Protein AF-A0A7L4RGP7-F1 (afdb_monomer_lite)

Foldseek 3Di:
DPPVVVVVVVPPDPPPPPPPPPVDDPDPVLVVVLVVLVVLLVVLLVVLVVVVVVLVVVQVVCCVPPVDHPDVVSVVQSVVQVVLVVCSVVVVDPDDRDSDGD

Sequence (102 aa):
MKKASQEAELVSVKTVQVDVQSEEKASRVELLVRLVYWIPLCIVQAVLGIILVILWLVNLVTILVLGKRVGMDLVKKYWQYKAKMECYYLLMTDERPPIMPE

Secondary structure (DSSP, 8-state):
--HHHHHHHHTS-----------S---HHHHHHHHHHHHHHHHHHHHHHHHHHHHHHHHHHHHHHHS----HHHHHHHHHHHHHHHHHHTTS--SPPPSS--

Structure (mmCIF, N/CA/C/O backbone):
data_AF-A0A7L4RGP7-F1
#
_entry.id   AF-A0A7L4RGP7-F1
#
loop_
_atom_site.group_PDB
_atom_site.id
_atom_site.type_symbol
_atom_site.label_atom_id
_atom_site.label_alt_id
_atom_site.label_comp_id
_atom_site.label_asym_id
_atom_site.label_entity_id
_atom_site.label_seq_id
_atom_site.pdbx_PDB_ins_code
_atom_site.Cartn_x
_atom_site.Cartn_y
_atom_site.Cartn_z
_atom_site.occupancy
_atom_site.B_iso_or_equiv
_atom_site.auth_seq_id
_atom_site.auth_comp_id
_atom_site.auth_asym_id
_atom_site.auth_atom_id
_atom_site.pdbx_PDB_model_num
ATOM 1 N N . MET A 1 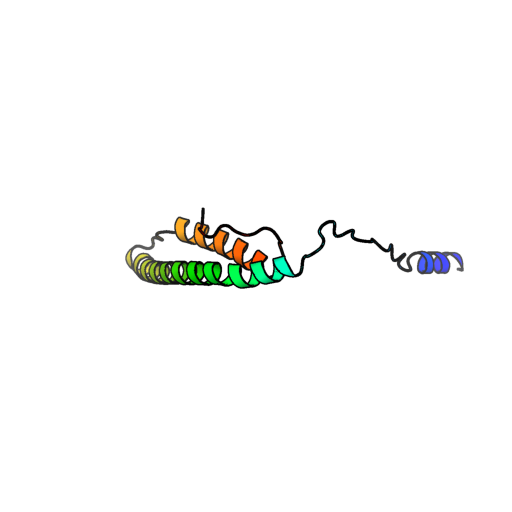1 ? 27.987 -19.276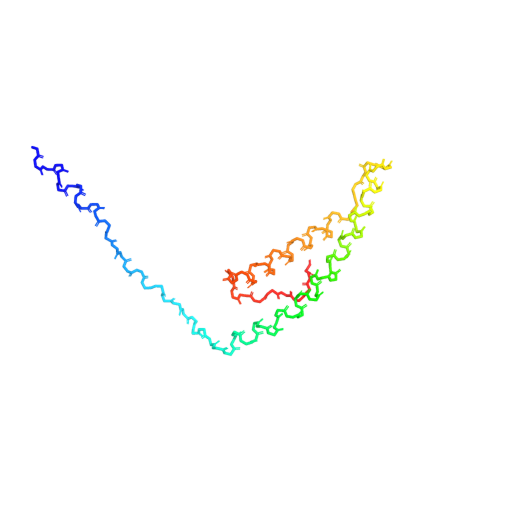 55.974 1.00 51.12 1 MET A N 1
ATOM 2 C CA . MET A 1 1 ? 27.425 -19.765 54.692 1.00 51.12 1 MET A CA 1
ATOM 3 C C . MET A 1 1 ? 25.923 -19.502 54.494 1.00 51.12 1 MET A C 1
ATOM 5 O O . MET A 1 1 ? 25.466 -19.652 53.376 1.00 51.12 1 MET A O 1
ATOM 9 N N . LYS A 1 2 ? 25.140 -19.071 55.503 1.00 51.75 2 LYS A N 1
ATOM 10 C CA . LYS A 1 2 ? 23.676 -18.881 55.355 1.00 51.75 2 LYS A CA 1
ATOM 11 C C . LYS A 1 2 ? 23.224 -17.557 54.703 1.00 51.75 2 LYS A C 1
ATOM 13 O O . LYS A 1 2 ? 22.069 -17.453 54.321 1.00 51.75 2 LYS A O 1
ATOM 18 N N . LYS A 1 3 ? 24.114 -16.565 54.553 1.00 54.19 3 LYS A N 1
ATOM 19 C CA . LYS A 1 3 ? 23.771 -15.235 54.002 1.00 54.19 3 LYS A CA 1
ATOM 20 C C . LYS A 1 3 ? 23.601 -15.214 52.474 1.00 54.19 3 LYS A C 1
ATOM 22 O O . LYS A 1 3 ? 22.736 -14.509 51.985 1.00 54.19 3 LYS A O 1
ATOM 27 N N . ALA A 1 4 ? 24.346 -16.045 51.739 1.00 56.09 4 ALA A N 1
ATOM 28 C CA . ALA A 1 4 ? 24.263 -16.114 50.273 1.00 56.09 4 ALA A CA 1
ATOM 29 C C . ALA A 1 4 ? 22.988 -16.818 49.765 1.00 56.09 4 ALA A C 1
ATOM 31 O O . ALA A 1 4 ? 22.547 -16.578 48.648 1.00 56.09 4 ALA A O 1
ATOM 32 N N . SER A 1 5 ? 22.371 -17.665 50.598 1.00 54.56 5 SER A N 1
ATOM 33 C CA . SER A 1 5 ? 21.136 -18.374 50.239 1.00 54.56 5 SER A CA 1
ATOM 34 C C . SER A 1 5 ? 19.893 -17.481 50.321 1.00 54.56 5 SER A C 1
ATOM 36 O O . SER A 1 5 ? 18.918 -17.767 49.641 1.00 54.56 5 SER A O 1
ATOM 38 N N . GLN A 1 6 ? 19.924 -16.407 51.124 1.00 54.28 6 GLN A N 1
ATOM 39 C CA . GLN A 1 6 ? 18.804 -15.463 51.257 1.00 54.28 6 GLN A CA 1
ATOM 40 C C . GLN A 1 6 ? 18.777 -14.413 50.137 1.00 54.28 6 GLN A C 1
ATOM 42 O O . GLN A 1 6 ? 17.707 -13.946 49.761 1.00 54.28 6 GLN A O 1
ATOM 47 N N . GLU A 1 7 ? 19.931 -14.071 49.560 1.00 53.81 7 GLU A N 1
ATOM 48 C CA . GLU A 1 7 ? 19.996 -13.167 48.403 1.00 53.81 7 GLU A CA 1
ATOM 49 C C . GLU A 1 7 ? 19.519 -13.852 47.113 1.00 53.81 7 GLU A C 1
ATOM 51 O O . GLU A 1 7 ? 18.923 -13.202 46.260 1.00 53.81 7 GLU A O 1
ATOM 56 N N . ALA A 1 8 ? 19.690 -15.175 47.001 1.00 54.44 8 ALA A N 1
ATOM 57 C CA . ALA A 1 8 ? 19.202 -15.960 45.866 1.00 54.44 8 ALA A CA 1
ATOM 58 C C . ALA A 1 8 ? 17.666 -16.115 45.840 1.00 54.44 8 ALA A C 1
ATOM 60 O O . ALA A 1 8 ? 17.086 -16.274 44.769 1.00 54.44 8 ALA A O 1
ATOM 61 N N . GLU A 1 9 ? 16.999 -16.028 46.996 1.00 52.62 9 GLU A N 1
ATOM 62 C CA . GLU A 1 9 ? 15.535 -16.128 47.110 1.00 52.62 9 GLU A CA 1
ATOM 63 C C . GLU A 1 9 ? 14.841 -14.762 46.932 1.00 52.62 9 GLU A C 1
ATOM 65 O O . GLU A 1 9 ? 13.732 -14.687 46.410 1.00 52.62 9 GLU A O 1
ATOM 70 N N . LEU A 1 10 ? 15.520 -13.653 47.260 1.00 51.41 10 LEU A N 1
ATOM 71 C CA . LEU A 1 10 ? 15.007 -12.287 47.058 1.00 51.41 10 LEU A CA 1
ATOM 72 C C . LEU A 1 10 ? 14.997 -11.827 45.588 1.00 51.41 10 LEU A C 1
ATOM 74 O O . LEU A 1 10 ? 14.322 -10.852 45.259 1.00 51.41 10 LEU A O 1
ATOM 78 N N . VAL A 1 11 ? 15.693 -12.541 44.698 1.00 58.59 11 VAL A N 1
ATOM 79 C CA . VAL A 1 11 ? 15.647 -12.337 43.235 1.00 58.59 11 VAL A CA 1
ATOM 80 C C . VAL A 1 11 ? 14.598 -13.252 42.576 1.00 58.59 11 VAL A C 1
ATOM 82 O O . VAL A 1 11 ? 14.477 -13.306 41.354 1.00 58.59 11 VAL A O 1
ATOM 85 N N . SER A 1 12 ? 13.766 -13.939 43.369 1.00 49.06 12 SER A N 1
ATOM 86 C CA . SER A 1 12 ? 12.546 -14.594 42.891 1.00 49.06 12 SER A CA 1
ATOM 87 C C . SER A 1 12 ? 11.499 -13.542 42.513 1.00 49.06 12 SER A C 1
ATOM 89 O O . SER A 1 12 ? 10.595 -13.227 43.281 1.00 49.06 12 SER A O 1
ATOM 91 N N . VAL A 1 13 ? 11.678 -12.970 41.321 1.00 62.44 13 VAL A N 1
ATOM 92 C CA . VAL A 1 13 ? 10.663 -12.413 40.416 1.00 62.44 13 VAL A CA 1
ATOM 93 C C . VAL A 1 13 ? 9.422 -11.886 41.138 1.00 62.44 13 VAL A C 1
ATOM 95 O O . VAL A 1 13 ? 8.367 -12.518 41.167 1.00 62.44 13 VAL A O 1
ATOM 98 N N . LYS A 1 14 ? 9.531 -10.684 41.705 1.00 55.56 14 LYS A N 1
ATOM 99 C CA . LYS A 1 14 ? 8.358 -9.904 42.091 1.00 55.56 14 LYS A CA 1
ATOM 100 C C . LYS A 1 14 ? 7.598 -9.589 40.801 1.00 55.56 14 LYS A C 1
ATOM 102 O O . LYS A 1 14 ? 7.946 -8.648 40.092 1.00 55.56 14 LYS A O 1
ATOM 107 N N . THR A 1 15 ? 6.615 -10.416 40.457 1.00 57.88 15 THR A N 1
ATOM 108 C CA . THR A 1 15 ? 5.702 -10.194 39.336 1.00 57.88 15 THR A CA 1
ATOM 109 C C . THR A 1 15 ? 4.826 -9.002 39.688 1.00 57.88 15 THR A C 1
ATOM 111 O O . THR A 1 15 ? 3.735 -9.120 40.242 1.00 57.88 15 THR A O 1
ATOM 114 N N . VAL A 1 16 ? 5.358 -7.808 39.435 1.00 68.69 16 VAL A N 1
ATOM 115 C CA . VAL A 1 16 ? 4.579 -6.578 39.492 1.00 68.69 16 VAL A CA 1
ATOM 116 C C . VAL A 1 16 ? 3.502 -6.736 38.432 1.00 68.69 16 VAL A C 1
ATOM 118 O O . VAL A 1 16 ? 3.799 -6.751 37.239 1.00 68.69 16 VAL A O 1
ATOM 121 N N . GLN A 1 17 ? 2.263 -6.936 38.880 1.00 47.66 17 GLN A N 1
ATOM 122 C CA . GLN A 1 17 ? 1.107 -6.904 38.003 1.00 47.66 17 GLN A CA 1
ATOM 123 C C . GLN A 1 17 ? 0.960 -5.468 37.519 1.00 47.66 17 GLN A C 1
ATOM 125 O O . GLN A 1 17 ? 0.399 -4.612 38.199 1.00 47.66 17 GLN A O 1
ATOM 130 N N . VAL A 1 18 ? 1.579 -5.196 36.375 1.00 69.56 18 VAL A N 1
ATOM 131 C CA . VAL A 1 18 ? 1.335 -3.981 35.618 1.00 69.56 18 VAL A CA 1
ATOM 132 C C . VAL A 1 18 ? -0.011 -4.202 34.952 1.00 69.56 18 VAL A C 1
ATOM 134 O O . VAL A 1 18 ? -0.105 -4.854 33.914 1.00 69.56 18 VAL A O 1
ATOM 137 N N . ASP A 1 19 ? -1.058 -3.718 35.610 1.00 55.91 19 ASP A N 1
ATOM 138 C CA . ASP A 1 19 ? -2.363 -3.555 34.990 1.00 55.91 19 ASP A CA 1
ATOM 139 C C . ASP A 1 19 ? -2.190 -2.487 33.905 1.00 55.91 19 ASP A C 1
ATOM 141 O O . ASP A 1 19 ? -2.145 -1.284 34.173 1.00 55.91 19 ASP A O 1
ATOM 145 N N . VAL A 1 20 ? -1.931 -2.945 32.678 1.00 67.38 20 VAL A N 1
ATOM 146 C CA . VAL A 1 20 ? -1.891 -2.084 31.500 1.00 67.38 20 VAL A CA 1
ATOM 147 C C . VAL A 1 20 ? -3.333 -1.670 31.256 1.00 67.38 20 VAL A C 1
ATOM 149 O O . VAL A 1 20 ? -4.096 -2.388 30.611 1.00 67.38 20 VAL A O 1
ATOM 152 N N . GLN A 1 21 ? -3.711 -0.532 31.833 1.00 49.81 21 GLN A N 1
ATOM 153 C CA . GLN A 1 21 ? -4.957 0.155 31.528 1.00 49.81 21 GLN A CA 1
ATOM 154 C C . GLN A 1 21 ? -4.968 0.455 30.029 1.00 49.81 21 GLN A C 1
ATOM 156 O O . GLN A 1 21 ? -4.325 1.384 29.545 1.00 49.81 21 GLN A O 1
ATOM 161 N N . SER A 1 22 ? -5.642 -0.404 29.271 1.00 55.22 22 SER A N 1
ATOM 162 C CA . SER A 1 22 ? -5.968 -0.151 27.876 1.00 55.22 22 SER A CA 1
ATOM 163 C C . SER A 1 22 ? -7.116 0.857 27.889 1.00 55.22 22 SER A C 1
ATOM 165 O O . SER A 1 22 ? -8.272 0.500 28.106 1.00 55.22 22 SER A O 1
ATOM 167 N N . GLU A 1 23 ? -6.763 2.138 27.784 1.00 5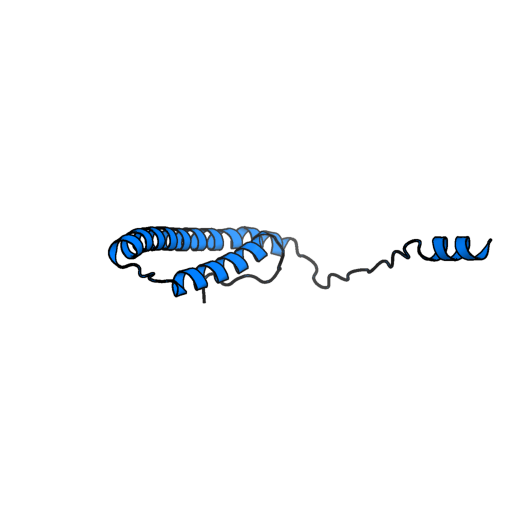6.41 23 GLU A N 1
ATOM 168 C CA . GLU A 1 23 ? -7.670 3.287 27.928 1.00 56.41 23 GLU A CA 1
ATOM 169 C C . GLU A 1 23 ? -8.807 3.282 26.877 1.00 56.41 23 GLU A C 1
ATOM 171 O O . GLU A 1 23 ? -9.874 3.856 27.099 1.00 56.41 23 GLU A O 1
ATOM 176 N N . GLU A 1 24 ? -8.637 2.582 25.748 1.00 62.09 24 GLU A N 1
ATOM 177 C CA . GLU A 1 24 ? -9.662 2.454 24.710 1.00 62.09 24 GLU A CA 1
ATOM 178 C C . GLU A 1 24 ? -10.424 1.127 24.808 1.00 62.09 24 GLU A C 1
ATOM 180 O O . GLU A 1 24 ? -9.918 0.039 24.532 1.00 62.09 24 GLU A O 1
ATOM 185 N N . LYS A 1 25 ? -11.717 1.216 25.149 1.00 58.78 25 LYS A N 1
ATOM 186 C CA . LYS A 1 25 ? -12.663 0.109 24.972 1.00 58.78 25 LYS A CA 1
ATOM 187 C C . LYS A 1 25 ? -12.712 -0.271 23.492 1.00 58.78 25 LYS A C 1
ATOM 189 O O . LYS A 1 25 ? -13.437 0.364 22.730 1.00 58.78 25 LYS A O 1
ATOM 194 N N . ALA A 1 26 ? -12.028 -1.351 23.118 1.00 60.03 26 ALA A N 1
ATOM 195 C CA . ALA A 1 26 ? -12.153 -1.975 21.805 1.00 60.03 26 ALA A CA 1
ATOM 196 C C . ALA A 1 26 ? -13.630 -2.301 21.519 1.00 60.03 26 ALA A C 1
ATOM 198 O O . ALA A 1 26 ? -14.204 -3.275 22.022 1.00 60.03 26 ALA A O 1
ATOM 199 N N . SER A 1 27 ? -14.284 -1.444 20.737 1.00 71.62 27 SER A N 1
ATOM 200 C CA . SER A 1 27 ? -15.674 -1.637 20.352 1.00 71.62 27 SER A CA 1
ATOM 201 C C . SER A 1 27 ? -15.736 -2.706 19.269 1.00 71.62 27 SER A C 1
ATOM 203 O O . SER A 1 27 ? -15.032 -2.636 18.265 1.00 71.62 27 SER A O 1
ATOM 205 N N . ARG A 1 28 ? -16.631 -3.691 19.411 1.00 76.75 28 ARG A N 1
ATOM 206 C CA . ARG A 1 28 ? -16.839 -4.736 18.385 1.00 76.75 28 ARG A CA 1
ATOM 207 C C . ARG A 1 28 ? -17.187 -4.147 17.012 1.00 76.75 28 ARG A C 1
ATOM 209 O O . ARG A 1 28 ? -16.917 -4.762 15.988 1.00 76.75 28 ARG A O 1
ATOM 216 N N . VAL A 1 29 ? -17.769 -2.948 16.999 1.00 79.00 29 VAL A N 1
ATOM 217 C CA . VAL A 1 29 ? -18.091 -2.196 15.781 1.00 79.00 29 VAL A CA 1
ATOM 218 C C . VAL A 1 29 ? -16.822 -1.753 15.052 1.00 79.00 29 VAL A C 1
ATOM 220 O O . VAL A 1 29 ? -16.773 -1.791 13.827 1.00 79.00 29 VAL A O 1
ATOM 223 N N . GLU A 1 30 ? -15.772 -1.389 15.782 1.00 79.62 30 GLU A N 1
ATOM 224 C CA . GLU A 1 30 ? -14.506 -0.966 15.190 1.00 79.62 30 GLU A CA 1
ATOM 225 C C . GLU A 1 30 ? -13.793 -2.113 14.469 1.00 79.62 30 GLU A C 1
ATOM 227 O O . GLU A 1 30 ? -13.230 -1.912 13.393 1.00 79.62 30 GLU A O 1
ATOM 232 N N . LEU A 1 31 ? -13.914 -3.338 14.989 1.00 80.31 31 LEU A N 1
ATOM 233 C CA . LEU A 1 31 ? -13.435 -4.541 14.304 1.00 80.31 31 LEU A CA 1
ATOM 234 C C . LEU A 1 31 ? -14.157 -4.769 12.967 1.00 80.31 31 LEU A C 1
ATOM 236 O O . LEU A 1 31 ? -13.515 -5.119 11.978 1.00 80.31 31 LEU A O 1
ATOM 240 N N . LEU A 1 32 ? -15.473 -4.528 12.904 1.00 84.19 32 LEU A N 1
ATOM 241 C CA . LEU A 1 32 ? -16.228 -4.631 11.648 1.00 84.19 32 LEU A CA 1
ATOM 242 C C . LEU A 1 32 ? -15.790 -3.568 10.639 1.00 84.19 32 LEU A C 1
ATOM 244 O O . LEU A 1 32 ? -15.586 -3.878 9.466 1.00 84.19 32 LEU A O 1
ATOM 248 N N . VAL A 1 33 ? -15.595 -2.327 11.093 1.00 85.62 33 VAL A N 1
ATOM 249 C CA . VAL A 1 33 ? -15.085 -1.247 10.238 1.00 85.62 33 VAL A CA 1
ATOM 250 C C . VAL A 1 33 ? -13.681 -1.578 9.728 1.00 85.62 33 VAL A C 1
ATOM 252 O O . VAL A 1 33 ? -13.422 -1.387 8.544 1.00 85.62 33 VAL A O 1
ATOM 255 N N . ARG A 1 34 ? -12.804 -2.142 10.571 1.00 85.12 34 ARG A N 1
ATOM 256 C CA . ARG A 1 34 ? -11.461 -2.606 10.177 1.00 85.12 34 ARG A CA 1
ATOM 257 C C . ARG A 1 34 ? -11.522 -3.665 9.072 1.00 85.12 34 ARG A C 1
ATOM 259 O O . ARG A 1 34 ? -10.767 -3.572 8.107 1.00 85.12 34 ARG A O 1
ATOM 266 N N . LEU A 1 35 ? -12.452 -4.620 9.163 1.00 84.38 35 LEU A N 1
ATOM 267 C CA . LEU A 1 35 ? -12.633 -5.664 8.147 1.00 84.38 35 LEU A CA 1
ATOM 268 C C . LEU A 1 35 ? -13.080 -5.094 6.792 1.00 84.38 35 LEU A C 1
ATOM 270 O O . LEU A 1 35 ? -12.615 -5.534 5.745 1.00 84.38 35 LEU A O 1
ATOM 274 N N . VAL A 1 36 ? -13.962 -4.091 6.797 1.00 88.69 36 VAL A N 1
ATOM 275 C CA . VAL A 1 36 ? -14.383 -3.411 5.561 1.00 88.69 36 VAL A CA 1
ATOM 276 C C . VAL A 1 36 ? -13.258 -2.527 5.017 1.00 88.69 36 VAL A C 1
ATOM 278 O O . VAL A 1 36 ? -13.046 -2.490 3.808 1.00 88.69 36 VAL A O 1
ATOM 281 N N . TYR A 1 37 ? -12.503 -1.855 5.892 1.00 86.88 37 TYR A N 1
ATOM 282 C CA . TYR A 1 37 ? -11.405 -0.954 5.525 1.00 86.88 37 TYR A CA 1
ATOM 283 C C . TYR A 1 37 ? -10.186 -1.678 4.932 1.00 86.88 37 TYR A C 1
ATOM 285 O O . TYR A 1 37 ? -9.470 -1.110 4.111 1.00 86.88 37 TYR A O 1
ATOM 293 N N . TRP A 1 38 ? -9.987 -2.954 5.267 1.00 83.69 38 TRP A N 1
ATOM 294 C CA . TRP A 1 38 ? -9.017 -3.830 4.600 1.00 83.69 38 TRP A CA 1
ATOM 295 C C . TRP A 1 38 ? -9.206 -3.841 3.078 1.00 83.69 38 TRP A C 1
ATOM 297 O O . TRP A 1 38 ? -8.233 -3.820 2.327 1.00 83.69 38 TRP A O 1
ATOM 307 N N . ILE A 1 39 ? -10.457 -3.900 2.603 1.00 88.94 39 ILE A N 1
ATOM 308 C CA . ILE A 1 39 ? -10.778 -4.153 1.189 1.00 88.94 39 ILE A CA 1
ATOM 309 C C . ILE A 1 39 ? -10.203 -3.065 0.274 1.00 88.94 39 ILE A C 1
ATOM 311 O O . ILE A 1 39 ? -9.458 -3.414 -0.647 1.00 88.94 39 ILE A O 1
ATOM 315 N N . PRO A 1 40 ? -10.472 -1.764 0.505 1.00 89.00 40 PRO A N 1
ATOM 316 C CA . PRO A 1 40 ? -9.882 -0.712 -0.313 1.00 89.00 40 PRO A CA 1
ATOM 317 C C . PRO A 1 40 ? -8.353 -0.681 -0.209 1.00 89.00 40 PRO A C 1
ATOM 319 O O . PRO A 1 40 ? -7.697 -0.485 -1.230 1.00 89.00 40 PRO A O 1
ATOM 322 N N . LEU A 1 41 ? -7.776 -0.936 0.971 1.00 87.69 41 LEU A N 1
ATOM 323 C CA . LEU A 1 41 ? -6.321 -0.995 1.148 1.00 87.69 41 LEU A CA 1
ATOM 324 C C . LEU A 1 41 ? -5.678 -2.063 0.257 1.00 87.69 41 LEU A C 1
ATOM 326 O O . LEU A 1 41 ? -4.726 -1.777 -0.468 1.00 87.69 41 LEU A O 1
ATOM 330 N N . CYS A 1 42 ? -6.226 -3.280 0.258 1.00 87.88 42 CYS A N 1
ATOM 331 C CA . CYS A 1 42 ? -5.717 -4.368 -0.574 1.00 87.88 42 CYS A CA 1
ATOM 332 C C . CYS A 1 42 ? -5.809 -4.045 -2.069 1.00 87.88 42 CYS A C 1
ATOM 334 O O . CYS A 1 42 ? -4.886 -4.365 -2.819 1.00 87.88 42 CYS A O 1
ATOM 336 N N . ILE A 1 43 ? -6.888 -3.387 -2.506 1.00 90.94 43 ILE A N 1
ATOM 337 C CA . ILE A 1 43 ? -7.055 -2.972 -3.905 1.00 90.94 43 ILE A CA 1
ATOM 338 C C . ILE A 1 43 ? -5.977 -1.954 -4.291 1.00 90.94 43 ILE A C 1
ATOM 340 O O . ILE A 1 43 ? -5.299 -2.134 -5.304 1.00 90.94 43 ILE A O 1
ATOM 344 N N . VAL A 1 44 ? -5.766 -0.917 -3.475 1.00 90.19 44 VAL A N 1
ATOM 345 C CA . VAL A 1 44 ? -4.729 0.092 -3.740 1.00 90.19 44 VAL A CA 1
ATOM 346 C C . VAL A 1 44 ? -3.340 -0.545 -3.744 1.00 90.19 44 VAL A C 1
ATOM 348 O O . VAL A 1 44 ? -2.547 -0.297 -4.655 1.00 90.19 44 VAL A O 1
ATOM 351 N N . GLN A 1 45 ? -3.054 -1.423 -2.780 1.00 88.62 45 GLN A N 1
ATOM 352 C CA . GLN A 1 45 ? -1.788 -2.147 -2.715 1.00 88.62 45 GLN A CA 1
ATOM 353 C C . GLN A 1 45 ? -1.536 -2.986 -3.970 1.00 88.62 45 GLN A C 1
ATOM 355 O O . GLN A 1 45 ? -0.407 -3.015 -4.463 1.00 88.62 45 GLN A O 1
ATOM 360 N N . ALA A 1 46 ? -2.566 -3.657 -4.492 1.00 90.25 46 ALA A N 1
ATOM 361 C CA . ALA A 1 46 ? -2.461 -4.465 -5.701 1.00 90.25 46 ALA A CA 1
ATOM 362 C C . ALA A 1 46 ? -2.110 -3.602 -6.922 1.00 90.25 46 ALA A C 1
ATOM 364 O O . ALA A 1 46 ? -1.180 -3.932 -7.658 1.00 90.25 46 ALA A O 1
ATOM 365 N N . VAL A 1 47 ? -2.788 -2.463 -7.099 1.00 92.12 47 VAL A N 1
ATOM 366 C CA . VAL A 1 47 ? -2.516 -1.527 -8.204 1.00 92.12 47 VAL A CA 1
ATOM 367 C C . VAL A 1 47 ? -1.092 -0.977 -8.122 1.00 92.12 47 VAL A C 1
ATOM 369 O O . VAL A 1 47 ? -0.348 -1.026 -9.102 1.00 92.12 47 VAL A O 1
ATOM 372 N N . LEU A 1 48 ? -0.673 -0.508 -6.943 1.00 89.62 48 LEU A N 1
ATOM 373 C CA . LEU A 1 48 ? 0.689 -0.013 -6.738 1.00 89.62 48 LEU A CA 1
ATOM 374 C C . LEU A 1 48 ? 1.741 -1.117 -6.932 1.00 89.62 48 LEU A C 1
ATOM 376 O O . LEU A 1 48 ? 2.813 -0.860 -7.477 1.00 89.62 48 LEU A O 1
ATOM 380 N N . GLY A 1 49 ? 1.429 -2.354 -6.539 1.00 89.88 49 GLY A N 1
ATOM 381 C CA . GLY A 1 49 ? 2.281 -3.519 -6.765 1.00 89.88 49 GLY A CA 1
ATOM 382 C C . GLY A 1 49 ? 2.519 -3.790 -8.251 1.00 89.88 49 GLY A C 1
ATOM 383 O O . GLY A 1 49 ? 3.661 -3.997 -8.654 1.00 89.88 49 GLY A O 1
ATOM 384 N N . ILE A 1 50 ? 1.475 -3.707 -9.083 1.00 93.12 50 ILE A N 1
ATOM 385 C CA . ILE A 1 50 ? 1.595 -3.855 -10.545 1.00 93.12 50 ILE A CA 1
ATOM 386 C C . ILE A 1 50 ? 2.523 -2.779 -11.121 1.00 93.12 50 ILE A C 1
ATOM 388 O O . ILE A 1 50 ? 3.414 -3.091 -11.913 1.00 93.12 50 ILE A O 1
ATOM 392 N N . ILE A 1 51 ? 2.370 -1.526 -10.684 1.00 91.19 51 ILE A N 1
ATOM 393 C CA . ILE A 1 51 ? 3.237 -0.417 -11.112 1.00 91.19 51 ILE A CA 1
ATOM 394 C C . ILE A 1 51 ? 4.700 -0.703 -10.745 1.00 91.19 51 ILE A C 1
ATOM 396 O O . ILE A 1 5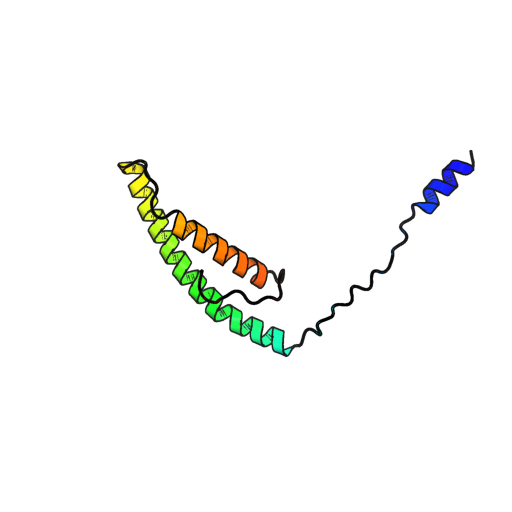1 ? 5.594 -0.490 -11.567 1.00 91.19 51 ILE A O 1
ATOM 400 N N . LEU A 1 52 ? 4.959 -1.233 -9.546 1.00 91.81 52 LEU A N 1
ATOM 401 C CA . LEU A 1 52 ? 6.313 -1.600 -9.132 1.00 91.81 52 LEU A CA 1
ATOM 402 C C . LEU A 1 52 ? 6.903 -2.749 -9.946 1.00 91.81 52 LEU A C 1
ATOM 404 O O . LEU A 1 52 ? 8.092 -2.707 -10.254 1.00 91.81 52 LEU A O 1
ATOM 408 N N . VAL A 1 53 ? 6.105 -3.753 -10.311 1.00 92.88 53 VAL A N 1
ATOM 409 C CA . VAL A 1 53 ? 6.564 -4.858 -11.168 1.00 92.88 53 VAL A CA 1
ATOM 410 C C . VAL A 1 53 ? 6.985 -4.327 -12.536 1.00 92.88 53 VAL A C 1
ATOM 412 O O . VAL A 1 53 ? 8.058 -4.673 -13.028 1.00 92.88 53 VAL A O 1
ATOM 415 N N . ILE A 1 54 ? 6.195 -3.427 -13.124 1.00 92.12 54 ILE A N 1
ATOM 416 C CA . ILE A 1 54 ? 6.547 -2.773 -14.391 1.00 92.12 54 ILE A CA 1
ATOM 417 C C . ILE A 1 54 ? 7.839 -1.966 -14.228 1.00 92.12 54 ILE A C 1
ATOM 419 O O . ILE A 1 54 ? 8.757 -2.094 -15.038 1.00 92.12 54 ILE A O 1
ATOM 423 N N . LEU A 1 55 ? 7.954 -1.174 -13.158 1.00 92.06 55 LEU A N 1
ATOM 424 C CA . LEU A 1 55 ? 9.155 -0.387 -12.881 1.00 92.06 55 LEU A CA 1
ATOM 425 C C . LEU A 1 55 ? 10.393 -1.274 -12.685 1.00 92.06 55 LEU A C 1
ATOM 427 O O . LEU A 1 55 ? 11.492 -0.899 -13.096 1.00 92.06 55 LEU A O 1
ATOM 431 N N . TRP A 1 56 ? 10.231 -2.452 -12.087 1.00 90.69 56 TRP A N 1
ATOM 432 C CA . TRP A 1 56 ? 11.296 -3.435 -11.933 1.00 90.69 56 TRP A CA 1
ATOM 433 C C . TRP A 1 56 ? 11.753 -3.994 -13.286 1.00 90.69 56 TRP A C 1
ATOM 435 O O . TRP A 1 56 ? 12.954 -4.019 -13.550 1.00 90.69 56 TRP A O 1
ATOM 445 N N . LEU A 1 57 ? 10.818 -4.339 -14.180 1.00 92.75 57 LEU A N 1
ATOM 446 C CA . LEU A 1 57 ? 11.132 -4.770 -15.549 1.00 92.75 57 LEU A CA 1
ATOM 447 C C . LEU A 1 57 ? 11.860 -3.674 -16.340 1.00 92.75 57 LEU A C 1
ATOM 449 O O . LEU A 1 57 ? 12.850 -3.947 -17.018 1.00 92.75 57 LEU A O 1
ATOM 453 N N . VAL A 1 58 ? 11.423 -2.419 -16.216 1.00 90.56 58 VAL A N 1
ATOM 454 C CA . VAL A 1 58 ? 12.101 -1.277 -16.849 1.00 90.56 58 VAL A CA 1
ATOM 455 C C . VAL A 1 58 ? 13.508 -1.094 -16.279 1.00 90.56 58 VAL A C 1
ATOM 457 O O . VAL A 1 58 ? 14.459 -0.888 -17.035 1.00 90.56 58 VAL A O 1
ATOM 460 N N . ASN A 1 59 ? 13.675 -1.199 -14.958 1.00 90.50 59 ASN A N 1
ATOM 461 C CA . ASN A 1 59 ? 14.989 -1.104 -14.326 1.00 90.50 59 ASN A CA 1
ATOM 462 C C . ASN A 1 59 ? 15.912 -2.247 -14.755 1.00 90.50 59 ASN A C 1
ATOM 464 O O . ASN A 1 59 ? 17.099 -2.000 -14.935 1.00 90.50 59 ASN A O 1
ATOM 468 N N . LEU A 1 60 ? 15.395 -3.458 -14.978 1.00 90.81 60 LEU A N 1
ATOM 469 C CA . LEU A 1 60 ? 16.186 -4.579 -15.487 1.00 90.81 60 LEU A CA 1
ATOM 470 C C . LEU A 1 60 ? 16.852 -4.213 -16.822 1.00 90.81 60 LEU A C 1
ATOM 472 O O . LEU A 1 60 ? 18.069 -4.323 -16.959 1.00 90.81 60 LEU A O 1
ATOM 476 N N . VAL A 1 61 ? 16.068 -3.703 -17.775 1.00 91.12 61 VAL A N 1
ATOM 477 C CA . VAL A 1 61 ? 16.580 -3.277 -19.088 1.00 91.12 61 VAL A CA 1
ATOM 478 C C . VAL A 1 61 ? 17.510 -2.070 -18.949 1.00 91.12 61 VAL A C 1
ATOM 480 O O . VAL A 1 61 ? 18.594 -2.043 -19.529 1.00 91.12 61 VAL A O 1
ATOM 483 N N . THR A 1 62 ? 17.127 -1.081 -18.140 1.00 89.69 62 THR A N 1
ATOM 484 C CA . THR A 1 62 ? 17.909 0.155 -17.977 1.00 89.69 62 THR A CA 1
ATOM 485 C C . THR A 1 62 ? 19.267 -0.101 -17.317 1.00 89.69 62 THR A C 1
ATOM 487 O O . THR A 1 62 ? 20.264 0.504 -17.707 1.00 89.69 62 THR A O 1
ATOM 490 N N . ILE A 1 63 ? 19.349 -1.028 -16.362 1.00 91.81 63 ILE A N 1
ATOM 491 C CA . ILE A 1 63 ? 20.612 -1.405 -15.717 1.00 91.81 63 ILE A CA 1
ATOM 492 C C . ILE A 1 63 ? 21.512 -2.154 -16.700 1.00 91.81 63 ILE A C 1
ATOM 494 O O . ILE A 1 63 ? 22.705 -1.870 -16.747 1.00 91.81 63 ILE A O 1
ATOM 498 N N . LEU A 1 64 ? 20.956 -3.066 -17.502 1.00 90.88 64 LEU A N 1
ATOM 499 C CA . LEU A 1 64 ? 21.732 -3.840 -18.474 1.00 90.88 64 LEU A CA 1
ATOM 500 C C . LEU A 1 64 ? 22.326 -2.967 -19.586 1.00 90.88 64 LEU A C 1
ATOM 502 O O . LEU A 1 64 ? 23.459 -3.203 -19.993 1.00 90.88 64 LEU A O 1
ATOM 506 N N . VAL A 1 65 ? 21.585 -1.965 -20.069 1.00 91.00 65 VAL A N 1
ATOM 507 C CA . VAL A 1 65 ? 22.036 -1.128 -21.195 1.00 91.00 65 VAL A CA 1
ATOM 508 C C . VAL A 1 65 ? 22.773 0.131 -20.726 1.00 91.00 65 VAL A C 1
ATOM 510 O O . VAL A 1 65 ? 23.811 0.475 -21.283 1.00 91.00 65 VAL A O 1
ATOM 513 N N . LEU A 1 66 ? 22.253 0.843 -19.718 1.00 88.50 66 LEU A N 1
ATOM 514 C CA . LEU A 1 66 ? 22.773 2.152 -19.289 1.00 88.50 66 LEU A CA 1
ATOM 515 C C . LEU A 1 66 ? 23.544 2.102 -17.962 1.00 88.50 66 LEU A C 1
ATOM 517 O O . LEU A 1 66 ? 24.182 3.093 -17.605 1.00 88.50 66 LEU A O 1
ATOM 521 N N . GLY A 1 67 ? 23.444 1.019 -17.184 1.00 86.44 67 GLY A N 1
ATOM 522 C CA . GLY A 1 67 ? 24.011 0.953 -15.831 1.00 86.44 67 GLY A CA 1
ATOM 523 C C . GLY A 1 67 ? 23.376 1.938 -14.839 1.00 86.44 67 GLY A C 1
ATOM 524 O O . GLY A 1 67 ? 23.951 2.210 -13.786 1.00 86.44 67 GLY A O 1
ATOM 525 N N . LYS A 1 68 ? 22.204 2.504 -15.159 1.00 80.38 68 LYS A N 1
ATOM 526 C CA . LYS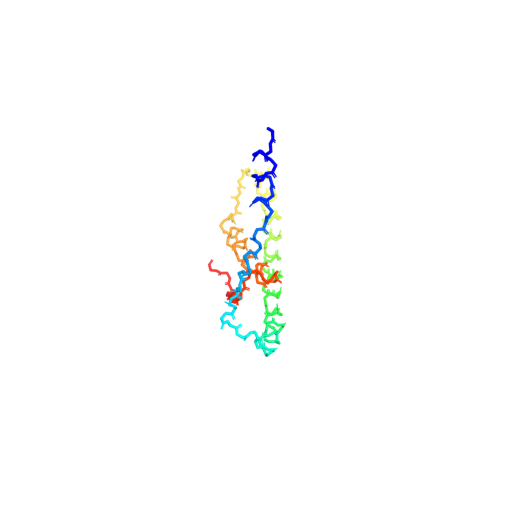 A 1 68 ? 21.515 3.517 -14.342 1.00 80.38 68 LYS A CA 1
ATOM 527 C C . LYS A 1 68 ? 20.188 2.981 -13.812 1.00 80.38 68 LYS A C 1
ATOM 529 O O . LYS A 1 68 ? 19.512 2.202 -14.476 1.00 80.38 68 LYS A O 1
ATOM 534 N N . ARG A 1 69 ? 19.815 3.418 -12.606 1.00 79.94 69 ARG A N 1
ATOM 535 C CA . ARG A 1 69 ? 18.532 3.093 -11.963 1.00 79.94 69 ARG A CA 1
ATOM 536 C C . ARG A 1 69 ? 17.570 4.264 -12.103 1.00 79.94 69 ARG A C 1
ATOM 538 O O . ARG A 1 69 ? 17.977 5.411 -11.936 1.00 79.94 69 ARG A O 1
ATOM 545 N N . VAL A 1 70 ? 16.306 3.969 -12.382 1.00 84.38 70 VAL A N 1
ATOM 546 C CA . VAL A 1 70 ? 15.255 4.969 -12.609 1.00 84.38 70 VAL A CA 1
ATOM 547 C C . VAL A 1 70 ? 14.101 4.729 -11.639 1.00 84.38 70 VAL A C 1
ATOM 549 O O . VAL A 1 70 ? 13.724 3.589 -11.377 1.00 84.38 70 VAL A O 1
ATOM 552 N N . GLY A 1 71 ? 13.529 5.809 -11.101 1.00 83.50 71 GLY A N 1
ATOM 553 C CA . GLY A 1 71 ? 12.305 5.742 -10.294 1.00 83.50 71 GLY A CA 1
ATOM 554 C C . GLY A 1 71 ? 12.497 5.258 -8.854 1.00 83.50 71 GLY A C 1
ATOM 555 O O . GLY A 1 71 ? 11.552 4.753 -8.253 1.00 83.50 71 GLY A O 1
ATOM 556 N N . MET A 1 72 ? 13.692 5.418 -8.276 1.00 85.06 72 MET A N 1
ATOM 557 C CA . MET A 1 72 ? 13.967 4.981 -6.899 1.00 85.06 72 MET A CA 1
ATOM 558 C C . MET A 1 72 ? 13.082 5.697 -5.858 1.00 85.06 72 MET A C 1
ATOM 560 O O . MET A 1 72 ? 12.708 5.093 -4.854 1.00 85.06 72 MET A O 1
ATOM 564 N N . ASP A 1 73 ? 12.677 6.942 -6.127 1.00 88.50 73 ASP A N 1
ATOM 565 C CA . ASP A 1 73 ? 11.776 7.708 -5.255 1.00 88.50 73 ASP A CA 1
ATOM 566 C C . ASP A 1 73 ? 10.376 7.087 -5.167 1.00 88.50 73 ASP A C 1
ATOM 568 O O . ASP A 1 73 ? 9.807 6.986 -4.080 1.00 88.50 73 ASP A O 1
ATOM 572 N N . LEU A 1 74 ? 9.842 6.596 -6.292 1.00 87.00 74 LEU A N 1
ATOM 573 C CA . LEU A 1 74 ? 8.550 5.902 -6.331 1.00 87.00 74 LEU A CA 1
ATOM 574 C C . LEU A 1 74 ? 8.601 4.592 -5.539 1.00 87.00 74 LEU A C 1
ATOM 576 O O . LEU A 1 74 ? 7.680 4.285 -4.784 1.00 87.00 74 LEU A O 1
ATOM 580 N N . VAL A 1 75 ? 9.706 3.849 -5.660 1.00 88.88 75 VAL A N 1
ATOM 581 C CA . VAL A 1 75 ? 9.932 2.621 -4.885 1.00 88.88 75 VAL A CA 1
ATOM 582 C C . VAL A 1 75 ? 9.967 2.933 -3.389 1.00 88.88 75 VAL A C 1
ATOM 584 O O . VAL A 1 75 ? 9.321 2.243 -2.603 1.00 88.88 75 VAL A O 1
ATOM 587 N N . LYS A 1 76 ? 10.669 3.997 -2.982 1.00 90.56 76 LYS A N 1
ATOM 588 C CA . LYS A 1 76 ? 10.742 4.415 -1.577 1.00 90.56 76 LYS A CA 1
ATOM 589 C C . LYS A 1 76 ? 9.363 4.777 -1.018 1.00 90.56 76 LYS A C 1
ATOM 591 O O . LYS A 1 76 ? 9.004 4.274 0.046 1.00 90.56 76 LYS A O 1
ATOM 596 N N . LYS A 1 77 ? 8.584 5.589 -1.742 1.00 89.62 77 LYS A N 1
ATOM 597 C CA . LYS A 1 77 ? 7.211 5.954 -1.352 1.00 89.62 77 LYS A CA 1
ATOM 598 C C . LYS A 1 77 ? 6.313 4.728 -1.200 1.00 89.62 77 LYS A C 1
ATOM 600 O O . LYS A 1 77 ? 5.599 4.607 -0.207 1.00 89.62 77 LYS A O 1
ATOM 605 N N . TYR A 1 78 ? 6.399 3.780 -2.134 1.00 89.75 78 TYR A N 1
ATOM 606 C CA . TYR A 1 78 ? 5.649 2.529 -2.041 1.00 89.75 78 TYR A CA 1
ATOM 607 C C . TYR A 1 78 ? 6.004 1.725 -0.791 1.00 89.75 78 TYR A C 1
ATOM 609 O O . TYR A 1 78 ? 5.107 1.273 -0.089 1.00 89.75 78 TYR A O 1
ATOM 617 N N . TRP A 1 79 ? 7.292 1.552 -0.486 1.00 89.94 79 TRP A N 1
ATOM 618 C CA . TRP A 1 79 ? 7.701 0.779 0.688 1.00 89.94 79 TRP A CA 1
ATOM 619 C C . TRP A 1 79 ? 7.298 1.443 2.003 1.00 89.94 79 TRP A C 1
ATOM 621 O O . TRP A 1 79 ? 6.877 0.747 2.923 1.00 89.94 79 TRP A O 1
ATOM 631 N N . GLN A 1 80 ? 7.357 2.775 2.082 1.00 90.06 80 GLN A N 1
ATOM 632 C CA . GLN A 1 80 ? 6.844 3.519 3.236 1.00 90.06 80 GLN A CA 1
ATOM 633 C C . GLN A 1 80 ? 5.339 3.298 3.423 1.00 90.06 80 GLN A C 1
ATOM 635 O O . GLN A 1 80 ? 4.883 3.029 4.532 1.00 90.06 80 GLN A O 1
ATOM 640 N N . TYR A 1 81 ? 4.577 3.363 2.332 1.00 89.62 81 TYR A N 1
ATOM 641 C CA . TYR A 1 81 ? 3.143 3.099 2.340 1.00 89.62 81 TYR A CA 1
ATOM 642 C C . TYR A 1 81 ? 2.818 1.648 2.728 1.00 89.62 81 TYR A C 1
ATOM 644 O O . TYR A 1 81 ? 1.989 1.404 3.604 1.00 89.62 81 TYR A O 1
ATOM 652 N N . LYS A 1 82 ? 3.526 0.679 2.137 1.00 89.62 82 LYS A N 1
ATOM 653 C CA . LYS A 1 82 ? 3.364 -0.751 2.417 1.00 89.62 82 LYS A CA 1
ATOM 654 C C . LYS A 1 82 ? 3.647 -1.075 3.882 1.00 89.62 82 LYS A C 1
ATOM 656 O O . LYS A 1 82 ? 2.858 -1.785 4.491 1.00 89.62 82 LYS A O 1
ATOM 661 N N . ALA A 1 83 ? 4.712 -0.519 4.459 1.00 90.12 83 ALA A N 1
ATOM 662 C CA . ALA A 1 83 ? 5.044 -0.729 5.867 1.00 90.12 83 ALA A CA 1
ATOM 663 C C . ALA A 1 83 ? 3.928 -0.230 6.801 1.00 90.12 83 ALA A C 1
ATOM 665 O O . ALA A 1 83 ? 3.543 -0.942 7.725 1.00 90.12 83 ALA A O 1
ATOM 666 N N . LYS A 1 84 ? 3.345 0.950 6.529 1.00 88.75 84 LYS A N 1
ATOM 667 C CA . LYS A 1 84 ? 2.192 1.460 7.296 1.00 88.75 84 LYS A CA 1
ATOM 668 C C . LYS A 1 84 ? 0.988 0.512 7.207 1.00 88.75 84 LYS A C 1
ATOM 670 O O . LYS A 1 84 ? 0.358 0.230 8.223 1.00 88.75 84 LYS A O 1
ATOM 675 N N . MET A 1 85 ? 0.690 -0.008 6.013 1.00 87.94 85 MET A N 1
ATOM 676 C CA . MET A 1 85 ? -0.391 -0.985 5.833 1.00 87.94 85 MET A CA 1
ATOM 677 C C . MET A 1 85 ? -0.114 -2.318 6.532 1.00 87.94 85 MET A C 1
ATOM 679 O O . MET A 1 85 ? -1.023 -2.880 7.134 1.00 87.94 85 MET A O 1
ATOM 683 N N . GLU A 1 86 ? 1.122 -2.819 6.491 1.00 88.62 86 GLU A N 1
ATOM 684 C CA . GLU A 1 86 ? 1.513 -4.060 7.171 1.00 88.62 86 GLU A CA 1
ATOM 685 C C . GLU A 1 86 ? 1.391 -3.932 8.692 1.00 88.62 86 GLU A C 1
ATOM 687 O O . GLU A 1 86 ? 0.847 -4.832 9.326 1.00 88.62 86 GLU A O 1
ATOM 692 N N . CYS A 1 87 ? 1.797 -2.803 9.279 1.00 87.50 87 CYS A N 1
ATOM 693 C CA . CYS A 1 87 ? 1.593 -2.544 10.707 1.00 87.50 87 CYS A CA 1
ATOM 694 C C . CYS A 1 87 ? 0.104 -2.560 11.091 1.00 87.50 87 CYS A C 1
ATOM 696 O O . CYS A 1 87 ? -0.255 -3.105 12.134 1.00 87.50 87 CYS A O 1
ATOM 698 N N . TYR A 1 88 ? -0.769 -2.000 10.246 1.00 85.12 88 TYR A N 1
ATOM 699 C CA . TYR A 1 88 ? -2.218 -2.023 10.467 1.00 85.12 88 TYR A CA 1
ATOM 700 C C . TYR A 1 88 ? -2.803 -3.439 10.327 1.00 85.12 88 TYR A C 1
ATOM 702 O O . TYR A 1 88 ? -3.615 -3.870 11.148 1.00 85.12 88 TYR A O 1
ATOM 710 N N . TYR A 1 89 ? -2.351 -4.183 9.313 1.00 83.75 89 TYR A N 1
ATOM 711 C CA . TYR A 1 89 ? -2.749 -5.569 9.057 1.00 83.75 89 TYR A CA 1
ATOM 712 C C . TYR A 1 89 ? -2.346 -6.508 10.200 1.00 83.75 89 TYR A C 1
ATOM 714 O O . TYR A 1 89 ? -3.133 -7.348 10.627 1.00 83.75 89 TYR A O 1
ATOM 722 N N . LEU A 1 90 ? -1.129 -6.341 10.722 1.00 86.50 90 LEU A N 1
ATOM 723 C CA . LEU A 1 90 ? -0.585 -7.121 11.834 1.00 86.50 90 LEU A CA 1
ATOM 724 C C . LEU A 1 90 ? -1.105 -6.668 13.207 1.00 86.50 90 LEU A C 1
ATOM 726 O O . LEU A 1 90 ? -0.654 -7.200 14.217 1.00 86.50 90 LEU A O 1
ATOM 730 N N . LEU A 1 91 ? -2.037 -5.705 13.252 1.00 83.88 91 LEU A N 1
ATOM 731 C CA . LEU A 1 91 ? -2.587 -5.121 14.481 1.00 83.88 91 LEU A CA 1
ATOM 732 C C . LEU A 1 91 ? -1.509 -4.540 15.416 1.00 83.88 91 LEU A C 1
ATOM 734 O O . LEU A 1 91 ? -1.669 -4.529 16.632 1.00 83.88 91 LEU A O 1
ATOM 738 N N . MET A 1 92 ? -0.403 -4.049 14.850 1.00 84.19 92 MET A N 1
ATOM 739 C CA . MET A 1 92 ? 0.655 -3.361 15.602 1.00 84.19 92 MET A CA 1
ATOM 740 C C . MET A 1 92 ? 0.288 -1.907 15.920 1.00 84.19 92 MET A C 1
ATOM 742 O O . MET A 1 92 ? 0.873 -1.307 16.816 1.00 84.19 92 MET A O 1
ATOM 746 N N . THR A 1 93 ? -0.646 -1.335 15.160 1.00 81.56 93 THR A N 1
ATOM 747 C CA . THR A 1 93 ? -1.188 0.009 15.365 1.00 81.56 93 THR A CA 1
ATOM 748 C C . THR A 1 93 ? -2.704 -0.001 15.182 1.00 81.56 93 THR A C 1
ATOM 750 O O . THR A 1 93 ? -3.234 -0.728 14.331 1.00 81.56 93 THR A O 1
ATOM 753 N N . ASP A 1 94 ? -3.396 0.817 15.974 1.00 78.12 94 ASP A N 1
ATOM 754 C CA . ASP A 1 94 ? -4.823 1.110 15.804 1.00 78.12 94 ASP A CA 1
ATOM 755 C C . ASP A 1 94 ? -5.071 2.310 14.878 1.00 78.12 94 ASP A C 1
ATOM 757 O O . ASP A 1 94 ? -6.179 2.494 14.368 1.00 78.12 94 ASP A O 1
ATOM 761 N N . GLU A 1 95 ? -4.023 3.078 14.566 1.00 79.50 95 GLU A N 1
ATOM 762 C CA . GLU A 1 95 ? -4.104 4.211 13.652 1.00 79.50 95 GLU A CA 1
ATOM 763 C C . GLU A 1 95 ? -4.341 3.737 12.209 1.00 79.50 95 GLU A C 1
ATOM 765 O O . GLU A 1 95 ? -3.621 2.887 11.674 1.00 79.50 95 GLU A O 1
ATOM 770 N N . ARG A 1 96 ? -5.376 4.286 11.558 1.00 79.38 96 ARG A N 1
ATOM 771 C CA . ARG A 1 96 ? -5.751 3.902 10.191 1.00 79.38 96 ARG A CA 1
ATOM 772 C C . ARG A 1 96 ? -4.810 4.572 9.187 1.00 79.38 96 ARG A C 1
ATOM 774 O O . ARG A 1 96 ? -4.783 5.801 9.126 1.00 79.38 96 ARG A O 1
ATOM 781 N N . PRO A 1 97 ? -4.075 3.804 8.367 1.00 81.25 97 PRO A N 1
ATOM 782 C CA . PRO A 1 97 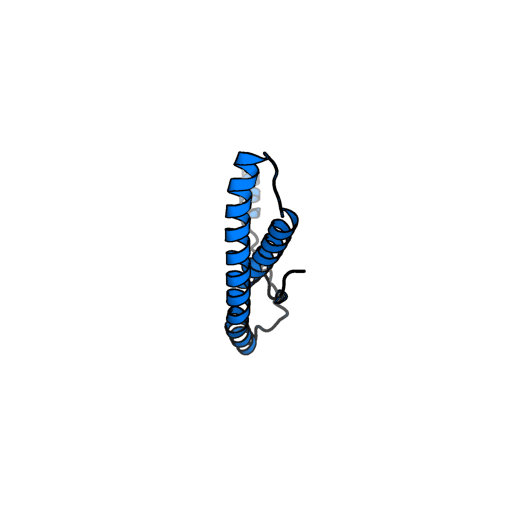? -3.208 4.385 7.352 1.00 81.25 97 PRO A CA 1
ATOM 783 C C . PRO A 1 97 ? -4.044 5.093 6.270 1.00 81.25 97 PRO A C 1
ATOM 785 O O . PRO A 1 97 ? -5.157 4.653 5.978 1.00 81.25 97 PRO A O 1
ATOM 788 N N . PRO A 1 98 ? -3.525 6.163 5.641 1.00 81.38 98 PRO A N 1
ATOM 789 C CA . PRO A 1 98 ? -4.211 6.820 4.533 1.00 81.38 98 PRO A CA 1
ATOM 790 C C . PRO A 1 98 ? -4.423 5.843 3.369 1.00 81.38 98 PRO A C 1
ATOM 792 O O . PRO A 1 98 ? -3.647 4.915 3.166 1.00 81.38 98 PRO A O 1
ATOM 795 N N . ILE A 1 99 ? -5.472 6.054 2.570 1.00 76.69 99 ILE A N 1
ATOM 796 C CA . ILE A 1 99 ? -5.783 5.178 1.423 1.00 76.69 99 ILE A CA 1
ATOM 797 C C . ILE A 1 99 ? -4.765 5.373 0.291 1.00 76.69 99 ILE A C 1
ATOM 799 O O . ILE A 1 99 ? -4.570 4.471 -0.511 1.00 76.69 99 ILE A O 1
ATOM 803 N N . MET A 1 100 ? -4.092 6.522 0.223 1.00 74.75 100 MET A N 1
ATOM 804 C CA . MET A 1 100 ? -3.115 6.838 -0.819 1.00 74.75 100 MET A CA 1
ATOM 805 C C . MET A 1 100 ? -1.723 7.079 -0.220 1.00 74.75 100 MET A C 1
ATOM 807 O O . MET A 1 100 ? -1.626 7.573 0.905 1.00 74.75 100 MET A O 1
ATOM 811 N N . PRO A 1 101 ? -0.649 6.738 -0.956 1.00 72.31 101 PRO A N 1
ATOM 812 C CA . PRO A 1 101 ? 0.712 7.077 -0.562 1.00 72.31 101 PRO A CA 1
ATOM 813 C C . PRO A 1 101 ? 0.933 8.595 -0.623 1.00 72.31 101 PRO A C 1
ATOM 815 O O . PRO A 1 101 ? 0.509 9.244 -1.580 1.00 72.31 101 PRO A O 1
ATOM 818 N N . GLU A 1 102 ? 1.623 9.138 0.380 1.00 67.56 102 GLU A N 1
ATOM 819 C CA . GLU A 1 102 ? 2.046 10.549 0.448 1.00 67.56 102 GLU A CA 1
ATOM 820 C C . GLU A 1 102 ? 3.339 10.826 -0.348 1.00 67.56 102 GLU A C 1
ATOM 822 O O . GLU A 1 102 ? 4.238 9.957 -0.458 1.00 67.56 102 GLU A O 1
#

pLDDT: mean 78.67, std 14.09, range [47.66, 93.12]

Radius of gyration: 24.71 Å; chains: 1; bounding box: 46×30×76 Å